Protein AF-A0A2V6FBN0-F1 (afdb_monomer_lite)

Structure (mmCIF, N/CA/C/O backbone):
data_AF-A0A2V6FBN0-F1
#
_entry.id   AF-A0A2V6FBN0-F1
#
loop_
_atom_site.group_PDB
_atom_site.id
_atom_site.type_symbol
_atom_site.label_atom_id
_atom_site.label_alt_id
_atom_site.label_comp_id
_atom_site.label_asym_id
_atom_site.label_entity_id
_atom_site.label_seq_id
_atom_site.pdbx_PDB_ins_code
_atom_site.Cartn_x
_atom_site.Cartn_y
_atom_site.Cartn_z
_atom_site.occupancy
_atom_site.B_iso_or_equiv
_atom_site.auth_seq_id
_atom_site.auth_comp_id
_atom_site.auth_asym_id
_atom_site.auth_atom_id
_atom_site.pdbx_PDB_model_num
ATOM 1 N N . MET A 1 1 ? -2.538 18.696 -0.384 1.00 47.16 1 MET A N 1
ATOM 2 C CA . MET A 1 1 ? -2.261 19.237 0.966 1.00 47.16 1 MET A CA 1
ATOM 3 C C . MET A 1 1 ? -2.583 18.138 1.969 1.00 47.16 1 MET A C 1
ATOM 5 O O . MET A 1 1 ? -3.667 17.579 1.838 1.00 47.16 1 MET A O 1
ATOM 9 N N . PRO A 1 2 ? -1.680 17.750 2.887 1.00 55.25 2 PRO A N 1
ATOM 10 C CA . PRO A 1 2 ? -2.012 16.753 3.902 1.00 55.25 2 PRO A CA 1
ATOM 11 C C . PRO A 1 2 ? -3.125 17.314 4.797 1.00 55.25 2 PRO A C 1
ATOM 13 O O . PRO A 1 2 ? -2.949 18.338 5.453 1.00 55.25 2 PRO A O 1
ATOM 16 N N . VAL A 1 3 ? -4.298 16.684 4.762 1.00 69.56 3 VAL A N 1
ATOM 17 C CA . VAL A 1 3 ? -5.436 17.057 5.608 1.00 69.56 3 VAL A CA 1
ATOM 18 C C . VAL A 1 3 ? -5.110 16.586 7.017 1.00 69.56 3 VAL A C 1
ATOM 20 O O . VAL A 1 3 ? -4.908 15.393 7.224 1.00 69.56 3 VAL A O 1
ATOM 23 N N . ASN A 1 4 ? -5.021 17.508 7.975 1.00 79.31 4 ASN A N 1
ATOM 24 C CA . ASN A 1 4 ? -4.801 17.150 9.371 1.00 79.31 4 ASN A CA 1
ATOM 25 C C . ASN A 1 4 ? -6.040 16.390 9.891 1.00 79.31 4 ASN A C 1
ATOM 27 O O . ASN A 1 4 ? -7.112 16.993 9.962 1.00 79.31 4 ASN A O 1
ATOM 31 N N . PRO A 1 5 ? -5.934 15.096 10.248 1.00 76.88 5 PRO A N 1
ATOM 32 C CA . PRO A 1 5 ? -7.092 14.304 10.655 1.00 76.88 5 PRO A CA 1
ATOM 33 C C . PRO A 1 5 ? -7.451 14.500 12.139 1.00 76.88 5 PRO A C 1
ATOM 35 O O . PRO A 1 5 ? -8.533 14.100 12.571 1.00 76.88 5 PRO A O 1
ATOM 38 N N . LEU A 1 6 ? -6.568 15.128 12.926 1.00 82.38 6 LEU A N 1
ATOM 39 C CA . LEU A 1 6 ? -6.742 15.372 14.362 1.00 82.38 6 LEU A CA 1
ATOM 40 C C . LEU A 1 6 ? -8.085 16.026 14.749 1.00 82.38 6 LEU A C 1
ATOM 42 O O . LEU A 1 6 ? -8.720 15.508 15.669 1.00 82.38 6 LEU A O 1
ATOM 46 N N . PRO A 1 7 ? -8.574 17.091 14.079 1.00 84.00 7 PRO A N 1
ATOM 47 C CA . PRO A 1 7 ? -9.850 17.720 14.435 1.00 84.00 7 PRO A CA 1
ATOM 48 C C . PRO A 1 7 ? -11.070 16.800 14.293 1.00 84.00 7 PRO A C 1
ATOM 50 O O . PRO A 1 7 ? -12.091 17.064 14.919 1.00 84.00 7 PRO A O 1
ATOM 53 N N . ILE A 1 8 ? -10.976 15.719 13.514 1.00 82.69 8 ILE A N 1
ATOM 54 C CA . ILE A 1 8 ? -12.051 14.727 13.361 1.00 82.69 8 ILE A CA 1
ATOM 55 C C . ILE A 1 8 ? -11.835 13.549 14.321 1.00 82.69 8 ILE A C 1
ATOM 57 O O . ILE A 1 8 ? -12.781 13.066 14.938 1.00 82.69 8 ILE A O 1
ATOM 61 N N . LEU A 1 9 ? -10.587 13.106 14.495 1.00 84.56 9 LEU A N 1
ATOM 62 C CA . LEU A 1 9 ? -10.243 11.974 15.363 1.00 84.56 9 LEU A CA 1
ATOM 63 C C . LEU A 1 9 ? -10.524 12.249 16.844 1.00 84.56 9 LEU A C 1
ATOM 65 O O . LEU A 1 9 ? -11.069 11.386 17.530 1.00 84.56 9 LEU A O 1
ATOM 69 N N . ILE A 1 10 ? -10.179 13.442 17.335 1.00 86.50 10 ILE A N 1
ATOM 70 C CA . ILE A 1 10 ? -10.352 13.814 18.747 1.00 86.50 10 ILE A CA 1
ATOM 71 C C . ILE A 1 10 ? -11.821 13.700 19.198 1.00 86.50 10 ILE A C 1
ATOM 73 O O . ILE A 1 10 ? -12.078 12.963 20.155 1.00 86.50 10 ILE A O 1
ATOM 77 N N . PRO A 1 11 ? -12.808 14.349 18.543 1.00 90.25 11 PRO A N 1
ATOM 78 C CA . PRO A 1 11 ? -14.203 14.226 18.961 1.00 90.25 11 PRO A CA 1
ATOM 79 C C . PRO A 1 11 ? -14.732 12.797 18.807 1.00 90.25 11 PRO A C 1
ATOM 81 O O . PRO A 1 11 ? -15.495 12.344 19.657 1.00 90.25 11 PRO A O 1
ATOM 84 N N . LEU A 1 12 ? -14.293 12.053 17.785 1.00 88.38 12 LEU A N 1
ATOM 85 C CA . LEU A 1 12 ? -14.712 10.665 17.582 1.00 88.38 12 LEU A CA 1
ATOM 86 C C . LEU A 1 12 ? -14.293 9.763 18.756 1.00 88.38 12 LEU A C 1
ATOM 88 O O . LEU A 1 12 ? -15.104 8.986 19.261 1.00 88.38 12 LEU A O 1
ATOM 92 N N . ILE A 1 13 ? -13.047 9.900 19.226 1.00 89.81 13 ILE A N 1
ATOM 93 C CA . ILE A 1 13 ? -12.516 9.138 20.367 1.00 89.81 13 ILE A CA 1
ATOM 94 C C . ILE A 1 13 ? -13.240 9.523 21.662 1.00 89.81 13 ILE A C 1
ATOM 96 O O . ILE A 1 13 ? -13.576 8.645 22.458 1.00 89.81 13 ILE A O 1
ATOM 100 N N . LEU A 1 14 ? -13.522 10.813 21.867 1.00 91.50 14 LEU A N 1
ATOM 101 C CA . LEU A 1 14 ? -14.254 11.287 23.045 1.00 91.50 14 LEU A CA 1
ATOM 102 C C . LEU A 1 14 ? -15.680 10.728 23.094 1.00 91.50 14 LEU A C 1
ATOM 104 O O . LEU A 1 14 ? -16.108 10.230 24.137 1.00 91.50 14 LEU A O 1
ATOM 108 N N . VAL A 1 15 ? -16.396 10.748 21.966 1.00 92.38 15 VAL A N 1
ATOM 109 C CA . VAL A 1 15 ? -17.741 10.162 21.854 1.00 92.38 15 VAL A CA 1
ATOM 110 C C . VAL A 1 15 ? -17.693 8.652 22.089 1.00 92.38 15 VAL A C 1
ATOM 112 O O . VAL A 1 15 ? -18.483 8.130 22.875 1.00 92.38 15 VAL A O 1
ATOM 115 N N . TRP A 1 16 ? -16.737 7.950 21.473 1.00 92.19 16 TRP A N 1
ATOM 116 C CA . TRP A 1 16 ? -16.547 6.512 21.674 1.00 92.19 16 TRP A CA 1
ATOM 117 C C . TRP A 1 16 ? -16.288 6.168 23.149 1.00 92.19 16 TRP A C 1
ATOM 119 O O . TRP A 1 16 ? -16.924 5.265 23.697 1.00 92.19 16 TRP A O 1
ATOM 129 N N . GLY A 1 17 ? -15.413 6.927 23.815 1.00 89.75 17 GLY A N 1
ATOM 130 C CA . GLY A 1 17 ? -15.096 6.755 25.233 1.00 89.75 17 GLY A CA 1
ATOM 131 C C . GLY A 1 17 ? -16.292 7.025 26.144 1.00 89.75 17 GLY A C 1
ATOM 132 O O . GLY A 1 17 ? -16.540 6.257 27.075 1.00 89.75 17 GLY A O 1
ATOM 133 N N . ALA A 1 18 ? -17.084 8.060 25.849 1.00 90.50 18 ALA A N 1
ATOM 134 C CA . ALA A 1 18 ? -18.310 8.358 26.585 1.00 90.50 18 ALA A CA 1
ATOM 135 C C . ALA A 1 18 ? -19.333 7.216 26.463 1.00 90.50 18 ALA A C 1
ATOM 137 O O . ALA A 1 18 ? -19.866 6.754 27.475 1.00 90.50 18 ALA A O 1
ATOM 138 N N . ILE A 1 19 ? -19.557 6.699 25.250 1.00 89.69 19 ILE A N 1
ATOM 139 C CA . ILE A 1 19 ? -20.448 5.553 25.003 1.00 89.69 19 ILE A CA 1
ATOM 140 C C . ILE A 1 19 ? -19.956 4.321 25.770 1.00 89.69 19 ILE A C 1
ATOM 142 O O . ILE A 1 19 ? -20.739 3.686 26.481 1.00 89.69 19 ILE A O 1
ATOM 146 N N . ALA A 1 20 ? -18.659 4.009 25.689 1.00 87.81 20 ALA A N 1
ATOM 147 C CA . ALA A 1 20 ? -18.068 2.896 26.424 1.00 87.81 20 ALA A CA 1
ATOM 148 C C . ALA A 1 20 ? -18.280 3.049 27.941 1.00 87.81 20 ALA A C 1
ATOM 150 O O . ALA A 1 20 ? -18.714 2.101 28.598 1.00 87.81 20 ALA A O 1
ATOM 151 N N . PHE A 1 21 ? -18.053 4.246 28.493 1.00 89.06 21 PHE A N 1
ATOM 152 C CA . PHE A 1 21 ? -18.242 4.540 29.914 1.00 89.06 21 PHE A CA 1
ATOM 153 C C . PHE A 1 21 ? -19.696 4.344 30.368 1.00 89.06 21 PHE A C 1
ATOM 155 O O . PHE A 1 21 ? -19.942 3.650 31.359 1.00 89.06 21 PHE A O 1
ATOM 162 N N . PHE A 1 22 ? -20.671 4.883 29.629 1.00 90.56 22 PHE A N 1
ATOM 163 C CA . PHE A 1 22 ? -22.094 4.700 29.941 1.00 90.56 22 PHE A CA 1
ATOM 164 C C . PHE A 1 22 ? -22.516 3.225 29.865 1.00 90.56 22 PHE A C 1
ATOM 166 O O . PHE A 1 22 ? -23.225 2.738 30.752 1.00 90.56 22 PHE A O 1
ATOM 173 N N . LEU A 1 23 ? -22.032 2.479 28.865 1.00 87.56 23 LEU A N 1
ATOM 174 C CA . LEU A 1 23 ? -22.299 1.043 28.737 1.00 87.56 23 LEU A CA 1
ATOM 175 C C . LEU A 1 23 ? -21.692 0.239 29.894 1.00 87.56 23 LEU A C 1
ATOM 177 O O . LEU A 1 23 ? -22.363 -0.639 30.445 1.00 87.56 23 LEU A O 1
ATOM 181 N N . PHE A 1 24 ? -20.460 0.555 30.305 1.00 87.12 24 PHE A N 1
ATOM 182 C CA . PHE A 1 24 ? -1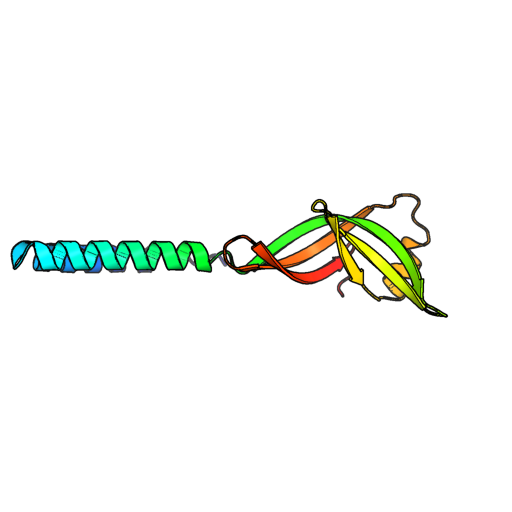9.811 -0.072 31.459 1.00 87.12 24 PHE A CA 1
ATOM 183 C C . PHE A 1 24 ? -20.541 0.218 32.770 1.00 87.12 24 PHE A C 1
ATOM 185 O O . PHE A 1 24 ? -20.666 -0.681 33.609 1.00 87.12 24 PHE A O 1
ATOM 192 N N . ARG A 1 25 ? -21.039 1.448 32.937 1.00 87.81 25 ARG A N 1
ATOM 193 C CA . ARG A 1 25 ? -21.766 1.882 34.135 1.00 87.81 25 ARG A CA 1
ATOM 194 C C . ARG A 1 25 ? -23.133 1.215 34.266 1.00 87.81 25 ARG A C 1
ATOM 196 O O . ARG A 1 25 ? -23.517 0.879 35.381 1.00 87.81 25 ARG A O 1
ATOM 203 N N . TRP A 1 26 ? -23.834 0.974 33.158 1.00 85.94 26 TRP A N 1
ATOM 204 C CA . TRP A 1 26 ? -25.123 0.275 33.179 1.00 85.94 26 TRP A CA 1
ATOM 205 C C . TRP A 1 26 ? -24.953 -1.241 33.321 1.00 85.94 26 TRP A C 1
ATOM 207 O O . TRP A 1 26 ? -25.610 -1.877 34.145 1.00 85.94 26 TRP A O 1
ATOM 217 N N . ARG A 1 27 ? -24.102 -1.864 32.493 1.00 86.81 27 ARG A N 1
ATOM 218 C CA . ARG A 1 27 ? -23.929 -3.324 32.481 1.00 86.81 27 ARG A CA 1
ATOM 219 C C . ARG A 1 27 ? -22.554 -3.690 31.928 1.00 86.81 27 ARG A C 1
ATOM 221 O O . ARG A 1 27 ? -22.361 -3.714 30.716 1.00 86.81 27 ARG A O 1
ATOM 228 N N . ARG A 1 28 ? -21.619 -4.053 32.816 1.00 83.88 28 ARG A N 1
ATOM 229 C CA . ARG A 1 28 ? -20.195 -4.311 32.497 1.00 83.88 28 ARG A CA 1
ATOM 230 C C . ARG A 1 28 ? -19.962 -5.200 31.265 1.00 83.88 28 ARG A C 1
ATOM 232 O O . ARG A 1 28 ? -19.086 -4.901 30.464 1.00 83.88 28 ARG A O 1
ATOM 239 N N . TRP A 1 29 ? -20.782 -6.235 31.066 1.00 85.12 29 TRP A N 1
ATOM 240 C CA . TRP A 1 29 ? -20.692 -7.118 29.892 1.00 85.12 29 TRP A CA 1
ATOM 241 C C . TRP A 1 29 ? -20.959 -6.407 28.554 1.00 85.12 29 TRP A C 1
ATOM 243 O O . TRP A 1 29 ? -20.300 -6.713 27.566 1.00 85.12 29 TRP A O 1
ATOM 253 N N . ARG A 1 30 ? -21.878 -5.431 28.503 1.00 85.44 30 ARG A N 1
ATOM 254 C CA . ARG A 1 30 ? -22.161 -4.657 27.277 1.00 85.44 30 ARG A CA 1
ATOM 255 C C . ARG A 1 30 ? -21.003 -3.728 26.918 1.00 85.44 30 ARG A C 1
ATOM 257 O O . ARG A 1 30 ? -20.660 -3.622 25.747 1.00 85.44 30 ARG A O 1
ATOM 264 N N . GLY A 1 31 ? -20.387 -3.103 27.925 1.00 85.19 31 GLY A N 1
ATOM 265 C CA . GLY A 1 31 ? -19.179 -2.296 27.741 1.00 85.19 31 GLY A CA 1
ATOM 266 C C . GLY A 1 31 ? -18.009 -3.133 27.221 1.00 85.19 31 GLY A C 1
ATOM 267 O O . GLY A 1 31 ? -17.388 -2.766 26.227 1.00 85.19 31 GLY A O 1
ATOM 268 N N . GLY A 1 32 ? -17.776 -4.305 27.823 1.00 87.38 32 GLY A N 1
ATOM 269 C CA . GLY A 1 32 ? -16.753 -5.246 27.362 1.00 87.38 32 GLY A CA 1
ATOM 270 C C . GLY A 1 32 ? -16.966 -5.700 25.914 1.00 87.38 32 GLY A C 1
ATOM 271 O O . GLY A 1 32 ? -16.034 -5.638 25.116 1.00 87.38 32 GLY A O 1
ATOM 272 N N . LEU A 1 33 ? -18.198 -6.078 25.549 1.00 90.94 33 LEU A N 1
ATOM 273 C CA . LEU A 1 33 ? -18.541 -6.485 24.181 1.00 90.94 33 LEU A CA 1
ATOM 274 C C . LEU A 1 33 ? -18.302 -5.355 23.167 1.00 90.94 33 LEU A C 1
ATOM 276 O O . LEU A 1 33 ? -17.719 -5.590 22.112 1.00 90.94 33 LEU A O 1
ATOM 280 N N . PHE A 1 34 ? -18.721 -4.129 23.491 1.00 91.25 34 PHE A N 1
ATOM 281 C CA . PHE A 1 34 ? -18.535 -2.963 22.627 1.00 91.25 34 PHE A CA 1
ATOM 282 C C . PHE A 1 34 ? -17.055 -2.672 22.358 1.00 91.25 34 PHE A C 1
ATOM 284 O O . PHE A 1 34 ? -16.662 -2.471 21.206 1.00 91.25 34 PHE A O 1
ATOM 291 N N . VAL A 1 35 ? -16.225 -2.689 23.406 1.00 89.19 35 VAL A N 1
ATOM 292 C CA . VAL A 1 35 ? -14.780 -2.464 23.271 1.00 89.19 35 VAL A CA 1
ATOM 293 C C . VAL A 1 35 ? -14.137 -3.587 22.460 1.00 89.19 35 VAL A C 1
ATOM 295 O O . VAL A 1 35 ? -13.399 -3.300 21.522 1.00 89.19 35 VAL A O 1
ATOM 298 N N . ALA A 1 36 ? -14.460 -4.850 22.753 1.00 89.62 36 ALA A N 1
ATOM 299 C CA . ALA A 1 36 ? -13.914 -5.996 22.029 1.00 89.62 36 ALA A CA 1
ATOM 300 C C . ALA A 1 36 ? -14.255 -5.956 20.529 1.00 89.62 36 ALA A C 1
ATOM 302 O O . ALA A 1 36 ? -13.368 -6.128 19.694 1.00 89.62 36 ALA A O 1
ATOM 303 N N . LEU A 1 37 ? -15.513 -5.665 20.178 1.00 92.88 37 LEU A N 1
ATOM 304 C CA . LEU A 1 37 ? -15.939 -5.527 18.782 1.00 92.88 37 LEU A CA 1
ATOM 305 C C . LEU A 1 37 ? -15.273 -4.334 18.090 1.00 92.88 37 LEU A C 1
ATOM 307 O O . LEU A 1 37 ? -14.846 -4.461 16.945 1.00 92.88 37 LEU A O 1
ATOM 311 N N . SER A 1 38 ? -15.140 -3.200 18.783 1.00 89.81 38 SER A N 1
ATOM 312 C CA . SER A 1 38 ? -14.461 -2.015 18.241 1.00 89.81 38 SER A CA 1
ATOM 313 C C . SER A 1 38 ? -12.993 -2.310 17.926 1.00 89.81 38 SER A C 1
ATOM 315 O O . SER A 1 38 ? -12.509 -1.973 16.848 1.00 89.81 38 SER A O 1
ATOM 317 N N . VAL A 1 39 ? -12.292 -2.988 18.840 1.00 88.88 39 VAL A N 1
ATOM 318 C CA . VAL A 1 39 ? -10.895 -3.399 18.647 1.00 88.88 39 VAL A CA 1
ATOM 319 C C . VAL A 1 39 ? -10.778 -4.405 17.503 1.00 88.88 39 VAL A C 1
ATOM 321 O O . VAL A 1 39 ? -9.920 -4.237 16.640 1.00 88.88 39 VAL A O 1
ATOM 324 N N . ALA A 1 40 ? -11.656 -5.409 17.438 1.00 89.31 40 ALA A N 1
ATOM 325 C CA . ALA A 1 40 ? -11.660 -6.383 16.347 1.00 89.31 40 ALA A CA 1
ATOM 326 C C . ALA A 1 40 ? -11.880 -5.714 14.979 1.00 89.31 40 ALA A C 1
ATOM 328 O O . ALA A 1 40 ? -11.141 -5.990 14.034 1.00 89.31 40 ALA A O 1
ATOM 329 N N . ALA A 1 41 ? -12.835 -4.785 14.880 1.00 86.62 41 ALA A N 1
ATOM 330 C CA . ALA A 1 41 ? -13.086 -4.026 13.658 1.00 86.62 41 ALA A CA 1
ATOM 331 C C . ALA A 1 41 ? -11.877 -3.166 13.257 1.00 86.62 41 ALA A C 1
ATOM 333 O O . ALA A 1 41 ? -11.519 -3.115 12.081 1.00 86.62 41 ALA A O 1
ATOM 334 N N . PHE A 1 42 ? -11.213 -2.535 14.228 1.00 84.38 42 PHE A N 1
ATOM 335 C CA . PHE A 1 42 ? -10.007 -1.747 13.980 1.00 84.38 42 PHE A CA 1
ATOM 336 C C . PHE A 1 42 ? -8.839 -2.612 13.490 1.00 84.38 42 PHE A C 1
ATOM 338 O O . PHE A 1 42 ? -8.160 -2.236 12.538 1.00 84.38 42 PHE A O 1
ATOM 345 N N . ILE A 1 43 ? -8.644 -3.799 14.072 1.00 82.69 43 ILE A N 1
ATOM 346 C CA . ILE A 1 43 ? -7.641 -4.772 13.615 1.00 82.69 43 ILE A CA 1
ATOM 347 C C . ILE A 1 43 ? -7.923 -5.186 12.168 1.00 82.69 43 ILE A C 1
ATOM 349 O O . ILE A 1 43 ? -7.025 -5.120 11.331 1.00 82.69 43 ILE A O 1
ATOM 353 N N . VAL A 1 44 ? -9.169 -5.552 11.849 1.00 81.44 44 VAL A N 1
ATOM 354 C CA . VAL A 1 44 ? -9.571 -5.894 10.475 1.00 81.44 44 VAL A CA 1
ATOM 355 C C . VAL A 1 44 ? -9.314 -4.722 9.529 1.00 81.44 44 VAL A C 1
ATOM 357 O O . VAL A 1 44 ? -8.780 -4.923 8.441 1.00 81.44 44 VAL A O 1
ATOM 360 N N . HIS A 1 45 ? -9.630 -3.494 9.943 1.00 78.00 45 HIS A N 1
ATOM 361 C CA . HIS A 1 45 ? -9.390 -2.305 9.134 1.00 78.00 45 HIS A CA 1
ATOM 362 C C . HIS A 1 45 ? -7.898 -2.052 8.884 1.00 78.00 45 HIS A C 1
ATOM 364 O O . HIS A 1 45 ? -7.527 -1.783 7.746 1.00 78.00 45 HIS A O 1
ATOM 370 N N . ILE A 1 46 ? -7.033 -2.178 9.897 1.00 70.69 46 ILE A N 1
ATOM 371 C CA . ILE A 1 46 ? -5.572 -2.053 9.734 1.00 70.69 46 ILE A CA 1
ATOM 372 C C . ILE A 1 46 ? -5.045 -3.113 8.769 1.00 70.69 46 ILE A C 1
ATOM 374 O O . ILE A 1 46 ? -4.262 -2.806 7.871 1.00 70.69 46 ILE A O 1
ATOM 378 N N . ILE A 1 47 ? -5.491 -4.360 8.928 1.00 67.81 47 ILE A N 1
ATOM 379 C CA . ILE A 1 47 ? -5.090 -5.457 8.043 1.00 67.81 47 ILE A CA 1
ATOM 380 C C . ILE A 1 47 ? -5.543 -5.168 6.603 1.00 67.81 47 ILE A C 1
ATOM 382 O O . ILE A 1 47 ? -4.794 -5.425 5.663 1.00 67.81 47 ILE A O 1
ATOM 386 N N . ASN A 1 48 ? -6.726 -4.572 6.429 1.00 65.19 48 ASN A N 1
ATOM 387 C CA . ASN A 1 48 ? -7.317 -4.285 5.123 1.00 65.19 48 ASN A CA 1
ATOM 388 C C . ASN A 1 48 ? -6.908 -2.928 4.510 1.00 65.19 48 ASN A C 1
ATOM 390 O O . ASN A 1 48 ? -7.201 -2.667 3.352 1.00 65.19 48 ASN A O 1
ATOM 394 N N . THR A 1 49 ? -6.249 -2.028 5.240 1.00 60.88 49 THR A N 1
ATOM 395 C CA . THR A 1 49 ? -5.808 -0.724 4.693 1.00 60.88 49 THR A CA 1
ATOM 396 C C . THR A 1 49 ? -4.437 -0.792 4.030 1.00 60.88 49 THR A C 1
ATOM 398 O O . THR A 1 49 ? -4.069 0.108 3.282 1.00 60.88 49 THR A O 1
ATOM 401 N N . GLY A 1 50 ? -3.702 -1.892 4.204 1.00 56.56 50 GLY A N 1
ATOM 402 C CA . GLY A 1 50 ? -2.459 -2.168 3.481 1.00 56.56 50 GLY A CA 1
ATOM 403 C C . GLY A 1 50 ? -2.641 -2.619 2.026 1.00 56.56 50 GLY A C 1
ATOM 404 O O . 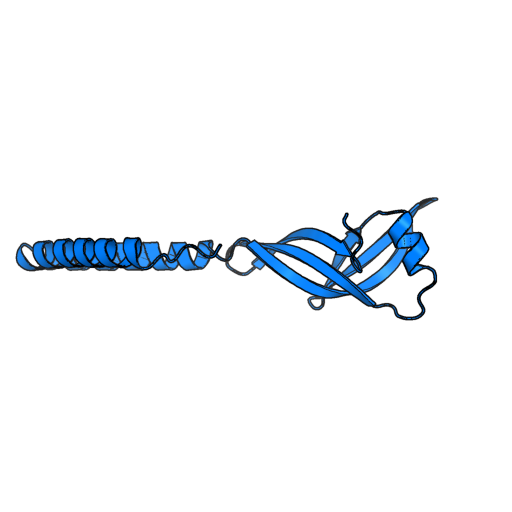GLY A 1 50 ? -1.708 -3.207 1.484 1.00 56.56 50 GLY A O 1
ATOM 405 N N . VAL A 1 51 ? -3.813 -2.396 1.419 1.00 61.00 51 VAL A N 1
ATOM 406 C CA . VAL A 1 51 ? -4.198 -2.955 0.112 1.00 61.00 51 VAL A CA 1
ATOM 407 C C . VAL A 1 51 ? -3.513 -2.268 -1.058 1.00 61.00 51 VAL A C 1
ATOM 409 O O . VAL A 1 51 ? -3.363 -2.915 -2.079 1.00 61.00 51 VAL A O 1
ATOM 412 N N . GLU A 1 52 ? -3.037 -1.029 -0.937 1.00 68.50 52 GLU A N 1
ATOM 413 C CA . GLU A 1 52 ? -2.326 -0.343 -2.021 1.00 68.50 52 GLU A CA 1
ATOM 414 C C . GLU A 1 52 ? -0.988 0.200 -1.522 1.00 68.50 52 GLU A C 1
ATOM 416 O O . GLU A 1 52 ? -0.929 1.000 -0.585 1.00 68.50 52 GLU A O 1
ATOM 421 N N . ARG A 1 53 ? 0.111 -0.246 -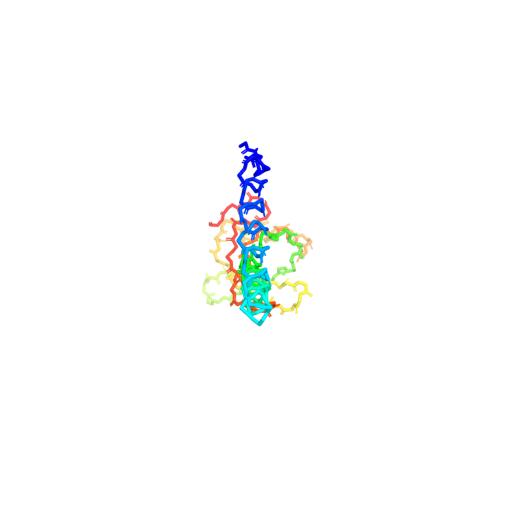2.134 1.00 71.31 53 ARG A N 1
ATOM 422 C CA . ARG A 1 53 ? 1.448 0.285 -1.851 1.00 71.31 53 ARG A CA 1
ATOM 423 C C . ARG A 1 53 ? 2.143 0.676 -3.139 1.00 71.31 53 ARG A C 1
ATOM 425 O O . ARG A 1 53 ? 2.351 -0.164 -4.011 1.00 71.31 53 ARG A O 1
ATOM 432 N N . ARG A 1 54 ? 2.560 1.939 -3.205 1.00 75.19 54 ARG A N 1
ATOM 433 C CA . ARG A 1 54 ? 3.511 2.413 -4.210 1.00 75.19 54 ARG A CA 1
ATOM 434 C C . ARG A 1 54 ? 4.900 1.911 -3.843 1.00 75.19 54 ARG A C 1
ATOM 436 O O . ARG A 1 54 ? 5.333 2.059 -2.699 1.00 75.19 54 ARG A O 1
ATOM 443 N N . LEU A 1 55 ? 5.558 1.282 -4.799 1.00 76.94 55 LEU A N 1
ATOM 444 C CA . LEU A 1 55 ? 6.878 0.693 -4.667 1.00 76.94 55 LEU A CA 1
ATOM 445 C C . LEU A 1 55 ? 7.744 1.244 -5.792 1.00 76.94 55 LEU A C 1
ATOM 447 O O . LEU A 1 55 ? 7.380 1.139 -6.961 1.00 76.94 55 LEU A O 1
ATOM 451 N N . ASP A 1 56 ? 8.894 1.785 -5.410 1.00 80.44 56 ASP A N 1
ATOM 452 C CA . ASP A 1 56 ? 9.963 2.137 -6.332 1.00 80.44 56 ASP A CA 1
ATOM 453 C C . ASP A 1 56 ? 11.079 1.119 -6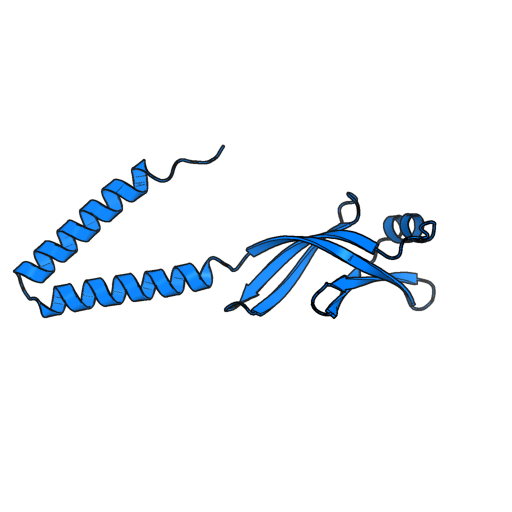.139 1.00 80.44 56 ASP A C 1
ATOM 455 O O . ASP A 1 56 ? 11.746 1.103 -5.103 1.00 80.44 56 ASP A O 1
ATOM 459 N N . GLU A 1 57 ? 11.270 0.251 -7.123 1.00 81.81 57 GLU A N 1
ATOM 460 C CA . GLU A 1 57 ? 12.182 -0.880 -7.004 1.00 81.81 57 GLU A CA 1
ATOM 461 C C . GLU A 1 57 ? 13.122 -0.960 -8.206 1.00 81.81 57 GLU A C 1
ATOM 463 O O . GLU A 1 57 ? 12.733 -0.683 -9.340 1.00 81.81 57 GLU A O 1
ATOM 468 N N . GLN A 1 58 ? 14.381 -1.338 -7.971 1.00 82.38 58 GLN A N 1
ATOM 469 C CA . GLN A 1 58 ? 15.292 -1.684 -9.059 1.00 82.38 58 GLN A CA 1
ATOM 470 C C . GLN A 1 58 ? 15.058 -3.135 -9.474 1.00 82.38 58 GLN A C 1
ATOM 472 O O . GLN A 1 58 ? 15.378 -4.060 -8.732 1.00 82.38 58 GLN A O 1
ATOM 477 N N . MET A 1 59 ? 14.504 -3.324 -10.667 1.00 82.94 59 MET A N 1
ATOM 478 C CA . MET A 1 59 ? 14.197 -4.637 -11.224 1.00 82.94 59 MET A CA 1
ATOM 479 C C . MET A 1 59 ? 15.224 -5.031 -12.267 1.00 82.94 59 MET A C 1
ATOM 481 O O . MET A 1 59 ? 15.694 -4.193 -13.039 1.00 82.94 59 MET A O 1
ATOM 485 N N . THR A 1 60 ? 15.550 -6.321 -12.311 1.00 82.31 60 THR A N 1
ATOM 486 C CA . THR A 1 60 ? 16.365 -6.860 -13.403 1.00 82.31 60 THR A CA 1
ATOM 487 C C . THR A 1 60 ? 15.470 -7.024 -14.619 1.00 82.31 60 THR A C 1
ATOM 489 O O . THR A 1 60 ? 14.386 -7.596 -14.497 1.00 82.31 60 THR A O 1
ATOM 492 N N . PHE A 1 61 ? 15.894 -6.532 -15.778 1.00 81.00 61 PHE A N 1
ATOM 493 C CA . PHE A 1 61 ? 15.146 -6.701 -17.015 1.00 81.00 61 PHE A CA 1
ATOM 494 C C . PHE A 1 61 ? 15.841 -7.687 -17.946 1.00 81.00 61 PHE A C 1
ATOM 496 O O . PHE A 1 61 ? 17.068 -7.750 -18.034 1.00 81.00 61 PHE A O 1
ATOM 503 N N . ARG A 1 62 ? 15.032 -8.439 -18.681 1.00 80.75 62 ARG A N 1
ATOM 504 C CA . ARG A 1 62 ? 15.460 -9.293 -19.776 1.00 80.75 62 ARG A CA 1
ATOM 505 C C . ARG A 1 62 ? 14.597 -8.989 -20.986 1.00 80.75 62 ARG A C 1
ATOM 507 O O . ARG A 1 62 ? 13.375 -8.945 -20.896 1.00 80.75 62 ARG A O 1
ATOM 514 N N . LEU A 1 63 ? 15.239 -8.774 -22.123 1.00 77.06 63 LEU A N 1
ATOM 515 C CA . LEU A 1 63 ? 14.546 -8.664 -23.398 1.00 77.06 63 LEU A CA 1
ATOM 516 C C . LEU A 1 63 ? 14.217 -10.081 -23.869 1.00 77.06 63 LEU A C 1
ATOM 518 O O . LEU A 1 63 ? 15.116 -10.909 -24.024 1.00 77.06 63 LEU A O 1
ATOM 522 N N . VAL A 1 64 ? 12.930 -10.367 -24.033 1.00 77.12 64 VAL A N 1
ATOM 523 C CA . VAL A 1 64 ? 12.431 -11.652 -24.522 1.00 77.12 64 VAL A CA 1
ATOM 524 C C . VAL A 1 64 ? 11.798 -11.423 -25.883 1.00 77.12 64 VAL A C 1
ATOM 526 O O . VAL A 1 64 ? 10.871 -10.627 -26.035 1.00 77.12 64 VAL A O 1
ATOM 529 N N . GLU A 1 65 ? 12.318 -12.123 -26.878 1.00 73.31 65 GLU A N 1
ATOM 530 C CA . GLU A 1 65 ? 11.817 -12.102 -28.245 1.00 73.31 65 GLU A CA 1
ATOM 531 C C . GLU A 1 65 ? 10.674 -13.117 -28.366 1.00 73.31 65 GLU A C 1
ATOM 533 O O . GLU A 1 65 ? 10.843 -14.302 -28.071 1.00 73.31 65 GLU A O 1
ATOM 538 N N . VAL A 1 66 ? 9.479 -12.637 -28.712 1.00 66.50 66 VAL A N 1
ATOM 539 C CA . VAL A 1 66 ? 8.279 -13.457 -28.910 1.00 66.50 66 VAL A CA 1
ATOM 540 C C . VAL A 1 66 ? 7.798 -13.218 -30.339 1.00 66.50 66 VAL A C 1
ATOM 542 O O . VAL A 1 66 ? 7.049 -12.279 -30.606 1.00 66.50 66 VAL A O 1
ATOM 545 N N . GLY A 1 67 ? 8.260 -14.057 -31.269 1.00 69.56 67 GLY A N 1
ATOM 546 C CA . GLY A 1 67 ? 8.052 -13.834 -32.704 1.00 69.56 67 GLY A CA 1
ATOM 547 C C . GLY A 1 67 ? 8.766 -12.562 -33.170 1.00 69.56 67 GLY A C 1
ATOM 548 O O . GLY A 1 67 ? 9.898 -12.326 -32.767 1.00 69.56 67 GLY A O 1
ATOM 549 N N . ASP A 1 68 ? 8.082 -11.719 -33.947 1.00 60.81 68 ASP A N 1
ATOM 550 C CA . ASP A 1 68 ? 8.613 -10.427 -34.420 1.00 60.81 68 ASP A CA 1
ATOM 551 C C . ASP A 1 68 ? 8.533 -9.298 -33.369 1.00 60.81 68 ASP A C 1
ATOM 553 O O . ASP A 1 68 ? 8.906 -8.153 -33.637 1.00 60.81 68 ASP A O 1
ATOM 557 N N . TYR A 1 69 ? 8.039 -9.590 -32.160 1.00 57.47 69 TYR A N 1
ATOM 558 C CA . TYR A 1 69 ? 7.880 -8.604 -31.094 1.00 57.47 69 TYR A CA 1
ATOM 559 C C . TYR A 1 69 ? 8.912 -8.805 -29.986 1.00 57.47 69 TYR A C 1
ATOM 561 O O . TYR A 1 69 ? 9.044 -9.877 -29.392 1.00 57.47 69 TYR A O 1
ATOM 569 N N . HIS A 1 70 ? 9.606 -7.727 -29.633 1.00 65.81 70 HIS A N 1
ATOM 570 C CA . HIS A 1 70 ? 10.421 -7.684 -28.427 1.00 65.81 70 HIS A CA 1
ATOM 571 C C . HIS A 1 70 ? 9.555 -7.287 -27.226 1.00 65.81 70 HIS A C 1
ATOM 573 O O . HIS A 1 70 ? 8.897 -6.245 -27.226 1.00 65.81 70 HIS A O 1
ATOM 579 N N . THR A 1 71 ? 9.580 -8.109 -26.182 1.00 72.69 71 THR A N 1
ATOM 580 C CA . THR A 1 71 ? 8.902 -7.859 -24.905 1.00 72.69 71 THR A CA 1
ATOM 581 C C . THR A 1 71 ? 9.923 -7.698 -23.785 1.00 72.69 71 THR A C 1
ATOM 583 O O . THR A 1 71 ? 11.024 -8.248 -23.845 1.00 72.69 71 THR A O 1
ATOM 586 N N . LEU A 1 72 ? 9.578 -6.917 -22.763 1.00 76.19 72 LEU A N 1
ATOM 587 C CA . LEU A 1 72 ? 10.413 -6.710 -21.588 1.00 76.19 72 LEU A CA 1
ATOM 588 C C . LEU A 1 72 ? 9.921 -7.619 -20.462 1.00 76.19 72 LEU A C 1
ATOM 590 O O . LEU A 1 72 ? 8.782 -7.494 -20.020 1.00 76.19 72 LEU A O 1
ATOM 594 N N . GLU A 1 73 ? 10.765 -8.517 -19.977 1.00 81.88 73 GLU A N 1
ATOM 595 C CA . GLU A 1 73 ? 10.506 -9.298 -18.771 1.00 81.88 73 GLU A CA 1
ATOM 596 C C . GLU A 1 73 ? 11.259 -8.663 -17.598 1.00 81.88 73 GLU A C 1
ATOM 598 O O . GLU A 1 73 ? 12.486 -8.619 -17.575 1.00 81.88 73 GLU A O 1
ATOM 603 N N . LEU A 1 74 ? 10.518 -8.134 -16.632 1.00 81.00 74 LEU A N 1
ATOM 604 C CA . LEU A 1 74 ? 11.021 -7.540 -15.400 1.00 81.00 74 LEU A CA 1
ATOM 605 C C . LEU A 1 74 ? 10.941 -8.576 -14.283 1.00 81.00 74 LEU A C 1
ATOM 607 O O . LEU A 1 74 ? 9.910 -9.221 -14.115 1.00 81.00 74 LEU A O 1
ATOM 611 N N . THR A 1 75 ? 12.011 -8.726 -13.510 1.00 81.19 75 THR A N 1
ATOM 612 C CA . THR A 1 75 ? 12.038 -9.588 -12.324 1.00 81.19 75 THR A CA 1
ATOM 613 C C . THR A 1 75 ? 12.161 -8.736 -11.068 1.00 81.19 75 THR A C 1
ATOM 615 O O . THR A 1 75 ? 13.100 -7.941 -10.946 1.00 81.19 75 THR A O 1
ATOM 618 N N . THR A 1 76 ? 11.215 -8.902 -10.146 1.00 78.12 76 THR A N 1
ATOM 619 C CA . THR A 1 76 ? 11.209 -8.225 -8.842 1.00 78.12 76 THR A CA 1
ATOM 620 C C . THR A 1 76 ? 12.280 -8.816 -7.918 1.00 78.12 76 THR A C 1
ATOM 622 O O . THR A 1 76 ? 12.726 -9.946 -8.126 1.00 78.12 76 THR A O 1
ATOM 625 N N . SER A 1 77 ? 12.685 -8.112 -6.855 1.00 74.31 77 SER A N 1
ATOM 626 C CA . SER A 1 77 ? 13.611 -8.646 -5.830 1.00 74.31 77 SER A CA 1
ATOM 627 C C . SER A 1 77 ? 13.079 -9.897 -5.130 1.00 74.31 77 SER A C 1
ATOM 629 O O . SER A 1 77 ? 13.848 -10.661 -4.551 1.00 74.31 77 SER A O 1
ATOM 631 N N . ARG A 1 78 ? 11.764 -10.124 -5.199 1.00 75.69 78 ARG A N 1
ATOM 632 C CA . ARG A 1 78 ? 11.089 -11.312 -4.664 1.00 75.69 78 ARG A CA 1
ATOM 633 C C . ARG A 1 78 ? 11.055 -12.479 -5.652 1.00 75.69 78 ARG A C 1
ATOM 635 O O . ARG A 1 78 ? 10.634 -13.566 -5.275 1.00 75.69 78 ARG A O 1
ATOM 642 N N . GLY A 1 79 ? 11.515 -12.270 -6.887 1.00 73.75 79 GLY A N 1
ATOM 643 C CA . GLY A 1 79 ? 11.537 -13.275 -7.949 1.00 73.75 79 GLY A CA 1
ATOM 644 C C . GLY A 1 79 ? 10.267 -13.328 -8.801 1.00 73.75 79 GLY A C 1
ATOM 645 O O . GLY A 1 79 ? 10.176 -14.185 -9.682 1.00 73.75 79 GLY A O 1
ATOM 646 N N . ASP A 1 80 ? 9.307 -12.422 -8.587 1.00 77.31 80 ASP A N 1
ATOM 647 C CA . ASP A 1 80 ? 8.107 -12.337 -9.423 1.00 77.31 80 ASP A CA 1
ATOM 648 C C . ASP A 1 80 ? 8.480 -11.801 -10.809 1.00 77.31 80 ASP A C 1
ATOM 650 O O . ASP A 1 80 ? 9.311 -10.899 -10.932 1.00 77.31 80 ASP A O 1
ATOM 654 N N . ARG A 1 81 ? 7.865 -12.344 -11.864 1.00 76.38 81 ARG A N 1
ATOM 655 C CA . ARG A 1 81 ? 8.138 -11.941 -13.249 1.00 76.38 81 ARG A CA 1
ATOM 656 C C . ARG A 1 81 ? 6.965 -11.184 -13.841 1.00 76.38 81 ARG A C 1
ATOM 658 O O . ARG A 1 81 ? 5.824 -11.638 -13.780 1.00 76.38 81 ARG A O 1
ATOM 665 N N . VAL A 1 82 ? 7.265 -10.051 -14.457 1.00 73.31 82 VAL A N 1
ATOM 666 C CA . VAL A 1 82 ? 6.293 -9.141 -15.055 1.00 73.31 82 VAL A CA 1
ATOM 667 C C . VAL A 1 82 ? 6.663 -8.914 -16.506 1.00 73.31 82 VAL A C 1
ATOM 669 O O . VAL A 1 82 ? 7.776 -8.494 -16.802 1.00 73.31 82 VAL A O 1
ATOM 672 N N . LYS A 1 83 ? 5.730 -9.163 -17.424 1.00 74.94 83 LYS A N 1
ATOM 673 C CA . LYS A 1 83 ? 5.917 -8.811 -18.832 1.00 74.94 83 LYS A CA 1
ATOM 674 C C . LYS A 1 83 ? 5.351 -7.420 -19.081 1.00 74.94 83 LYS A C 1
ATOM 676 O O . LYS A 1 83 ? 4.177 -7.179 -18.816 1.00 74.94 83 LYS A O 1
ATOM 681 N N . ALA A 1 84 ? 6.182 -6.530 -19.601 1.00 69.19 84 ALA A N 1
ATOM 682 C CA . ALA A 1 84 ? 5.813 -5.197 -20.042 1.00 69.19 84 ALA A CA 1
ATOM 683 C C . ALA A 1 84 ? 6.128 -5.062 -21.540 1.00 69.19 84 ALA A C 1
ATOM 685 O O . ALA A 1 84 ? 7.180 -5.494 -22.014 1.00 69.19 84 ALA A O 1
ATOM 686 N N . GLY A 1 85 ? 5.205 -4.484 -22.305 1.00 64.31 85 GLY A N 1
ATOM 687 C CA . GLY A 1 85 ? 5.350 -4.305 -23.749 1.00 64.31 85 GLY A CA 1
ATOM 688 C C . GLY A 1 85 ? 5.269 -2.832 -24.108 1.00 64.31 85 GLY A C 1
ATOM 689 O O . GLY A 1 85 ? 4.176 -2.298 -24.221 1.00 64.31 85 GLY A O 1
ATOM 690 N N . SER A 1 86 ? 6.414 -2.172 -24.275 1.00 67.19 86 SER A N 1
ATOM 691 C CA . SER A 1 86 ? 6.471 -0.841 -24.885 1.00 67.19 86 SER A CA 1
ATOM 692 C C . SER A 1 86 ? 7.665 -0.776 -25.847 1.00 67.19 86 SER A C 1
ATOM 694 O O . SER A 1 86 ? 8.799 -1.013 -25.414 1.00 67.19 86 SER A O 1
ATOM 696 N N . PRO A 1 87 ? 7.441 -0.483 -27.144 1.00 69.12 87 PRO A N 1
ATOM 697 C CA . PRO A 1 87 ? 8.501 -0.406 -28.152 1.00 69.12 87 PRO A CA 1
ATOM 698 C C . PRO A 1 87 ? 9.581 0.629 -27.816 1.00 69.12 87 PRO A C 1
ATOM 700 O O . PRO A 1 87 ? 10.766 0.383 -28.031 1.00 69.12 87 PRO A O 1
ATOM 703 N N . GLU A 1 88 ? 9.184 1.765 -27.236 1.00 70.31 88 GLU A N 1
ATOM 704 C CA . GLU A 1 88 ? 10.100 2.838 -26.828 1.00 70.31 88 GLU A CA 1
ATOM 705 C C . GLU A 1 88 ? 11.014 2.395 -25.683 1.00 70.31 88 GLU A C 1
ATOM 707 O O . GLU A 1 88 ? 12.224 2.630 -25.707 1.00 70.31 88 GLU A O 1
ATOM 712 N N . LEU A 1 89 ? 10.450 1.686 -24.703 1.00 72.19 89 LEU A N 1
ATOM 713 C CA . LEU A 1 89 ? 11.200 1.112 -23.588 1.00 72.19 89 LEU A CA 1
ATOM 714 C C . LEU A 1 89 ? 12.187 0.052 -24.062 1.00 72.19 89 LEU A C 1
ATOM 716 O O . LEU A 1 89 ? 13.339 0.050 -23.633 1.00 72.19 89 LEU A O 1
ATOM 720 N N . VAL A 1 90 ? 11.772 -0.813 -24.986 1.00 73.94 90 VAL A N 1
ATOM 721 C CA . VAL A 1 90 ? 12.667 -1.808 -25.580 1.00 73.94 90 VAL A CA 1
ATOM 722 C C . VAL A 1 90 ? 13.822 -1.136 -26.320 1.00 73.94 90 VAL A C 1
ATOM 724 O O . VAL A 1 90 ? 14.973 -1.504 -26.094 1.00 73.94 90 VAL A O 1
ATOM 727 N N . ALA A 1 91 ? 13.548 -0.133 -27.159 1.00 73.31 91 ALA A N 1
ATOM 728 C CA . ALA A 1 91 ? 14.588 0.588 -27.892 1.00 73.31 91 ALA A CA 1
ATOM 729 C C . ALA A 1 91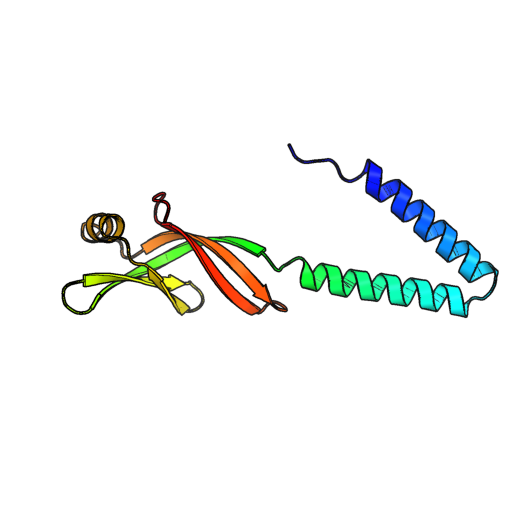 ? 15.599 1.256 -26.945 1.00 73.31 91 ALA A C 1
ATOM 731 O O . ALA A 1 91 ? 16.808 1.196 -27.179 1.00 73.31 91 ALA A O 1
ATOM 732 N N . ARG A 1 92 ? 15.115 1.832 -25.837 1.00 73.94 92 ARG A N 1
ATOM 733 C CA . ARG A 1 92 ? 15.945 2.503 -24.827 1.00 73.94 92 ARG A CA 1
ATOM 734 C C . ARG A 1 92 ? 16.775 1.535 -23.983 1.00 73.94 92 ARG A C 1
ATOM 736 O O . ARG A 1 92 ? 17.872 1.884 -23.556 1.00 73.94 92 ARG A O 1
ATOM 743 N N . LEU A 1 93 ? 16.261 0.334 -23.732 1.00 73.75 93 LEU A N 1
ATOM 744 C CA . LEU A 1 93 ? 16.932 -0.681 -22.917 1.00 73.75 93 LEU A CA 1
ATOM 745 C C . LEU A 1 93 ? 17.865 -1.580 -23.728 1.00 73.75 93 LEU A C 1
ATOM 747 O O . LEU A 1 93 ? 18.815 -2.120 -23.169 1.00 73.75 93 LEU A O 1
ATOM 751 N N . ARG A 1 94 ? 17.674 -1.669 -25.049 1.00 73.19 94 ARG A N 1
ATOM 752 C CA . ARG A 1 94 ? 18.579 -2.384 -25.962 1.00 73.19 94 ARG A CA 1
ATOM 753 C C . ARG A 1 94 ? 19.992 -1.791 -25.995 1.00 73.19 94 ARG A C 1
ATOM 755 O O . ARG A 1 94 ? 20.942 -2.514 -26.267 1.00 73.19 94 ARG A O 1
ATOM 762 N N . SER A 1 95 ? 20.136 -0.493 -25.721 1.00 69.81 95 SER A N 1
ATOM 763 C CA . SER A 1 95 ? 21.426 0.209 -25.702 1.00 69.81 95 SER A CA 1
ATOM 764 C C . SER A 1 95 ? 22.100 0.247 -24.324 1.00 69.81 95 SER A C 1
ATOM 766 O O . SER A 1 95 ? 23.209 0.771 -24.209 1.00 69.81 95 SER A O 1
ATOM 768 N N . ARG A 1 96 ? 21.469 -0.296 -23.270 1.00 70.06 96 ARG A N 1
ATOM 769 C CA . ARG A 1 96 ? 22.032 -0.303 -21.911 1.00 70.06 96 ARG A CA 1
ATOM 770 C C . ARG A 1 96 ? 22.870 -1.549 -21.640 1.00 70.06 96 ARG A C 1
ATOM 772 O O . ARG A 1 96 ? 22.425 -2.671 -21.835 1.00 70.06 96 ARG A O 1
ATOM 779 N N . THR A 1 97 ? 24.047 -1.334 -21.057 1.00 63.72 97 THR A N 1
ATOM 780 C CA . THR A 1 97 ? 24.918 -2.399 -20.529 1.00 63.72 97 THR A CA 1
ATOM 781 C C . THR A 1 97 ? 24.469 -2.887 -19.144 1.00 63.72 97 THR A C 1
ATOM 783 O O . THR A 1 97 ? 24.705 -4.035 -18.769 1.00 63.72 97 THR A O 1
ATOM 786 N N . ASN A 1 98 ? 23.802 -2.023 -18.369 1.00 70.50 98 ASN A N 1
ATOM 787 C CA . ASN A 1 98 ? 23.238 -2.381 -17.068 1.00 70.50 98 ASN A CA 1
ATOM 788 C C . ASN A 1 98 ? 21.882 -3.060 -17.246 1.00 70.50 98 ASN A C 1
ATOM 790 O O . ASN A 1 98 ? 20.985 -2.488 -17.857 1.00 70.50 98 ASN A O 1
ATOM 794 N N . HIS A 1 99 ? 21.734 -4.246 -16.654 1.00 77.19 99 HIS A N 1
ATOM 795 C CA . HIS A 1 99 ? 20.546 -5.100 -16.762 1.00 77.19 99 HIS A CA 1
ATOM 796 C C . HIS A 1 99 ? 19.476 -4.771 -15.706 1.00 77.19 99 HIS A C 1
ATOM 798 O O . HIS A 1 99 ? 18.576 -5.569 -15.459 1.00 77.19 99 HIS A O 1
ATOM 804 N N . THR A 1 100 ? 19.571 -3.608 -15.056 1.00 79.75 100 THR A N 1
ATOM 805 C CA . THR A 1 100 ? 18.631 -3.156 -14.026 1.00 79.75 100 THR A CA 1
ATOM 806 C C . THR A 1 100 ? 17.954 -1.847 -14.422 1.00 79.75 100 THR A C 1
ATOM 808 O O . THR A 1 100 ? 18.552 -0.968 -15.049 1.00 79.75 100 THR A O 1
ATOM 811 N N . VAL A 1 101 ? 16.679 -1.715 -14.062 1.00 81.06 101 VAL A N 1
ATOM 812 C CA . VAL A 1 101 ? 15.847 -0.529 -14.305 1.00 81.06 101 VAL A CA 1
ATOM 813 C C . VAL A 1 101 ? 15.063 -0.173 -13.055 1.00 81.06 101 VAL A C 1
ATOM 815 O O . VAL A 1 101 ? 14.575 -1.053 -12.350 1.00 81.06 101 VAL A O 1
ATOM 818 N N . ARG A 1 102 ? 14.920 1.126 -12.775 1.00 82.75 102 ARG A N 1
ATOM 819 C CA . ARG A 1 102 ? 14.011 1.593 -11.726 1.00 82.75 102 ARG A CA 1
ATOM 820 C C . ARG A 1 102 ? 12.583 1.480 -12.243 1.00 82.75 102 ARG A C 1
ATOM 822 O O . ARG A 1 102 ? 12.255 2.088 -13.257 1.00 82.75 102 ARG A O 1
ATOM 829 N N . VAL A 1 103 ? 11.748 0.731 -11.545 1.00 82.62 103 VAL A N 1
ATOM 830 C CA . VAL A 1 103 ? 10.337 0.548 -11.870 1.00 82.62 103 VAL A CA 1
ATOM 831 C C . VAL A 1 103 ? 9.516 1.108 -10.721 1.00 82.62 103 VAL A C 1
ATOM 833 O O . VAL A 1 103 ? 9.701 0.704 -9.573 1.00 82.62 103 VAL A O 1
ATOM 836 N N . SER A 1 104 ? 8.619 2.035 -11.041 1.00 82.81 104 SER A N 1
ATOM 837 C CA . SER A 1 104 ? 7.619 2.545 -10.107 1.00 82.81 104 SER A CA 1
ATOM 838 C C . SER A 1 104 ? 6.326 1.786 -10.365 1.00 82.81 104 SER A C 1
ATOM 840 O O . SER A 1 104 ? 5.821 1.771 -11.493 1.00 82.81 104 SER A O 1
ATOM 842 N N . MET A 1 105 ? 5.791 1.127 -9.346 1.00 82.25 105 MET A N 1
ATOM 843 C CA . MET A 1 105 ? 4.576 0.328 -9.460 1.00 82.25 105 MET A CA 1
ATOM 844 C C . MET A 1 105 ? 3.676 0.495 -8.252 1.00 82.25 105 MET A C 1
ATOM 846 O O . MET A 1 105 ? 4.119 0.778 -7.142 1.00 82.25 105 MET A O 1
ATOM 850 N N . THR A 1 106 ? 2.405 0.219 -8.475 1.00 82.56 106 THR A N 1
ATOM 851 C CA . THR A 1 106 ? 1.403 0.124 -7.428 1.00 82.56 106 THR A CA 1
ATOM 852 C C . THR A 1 106 ? 1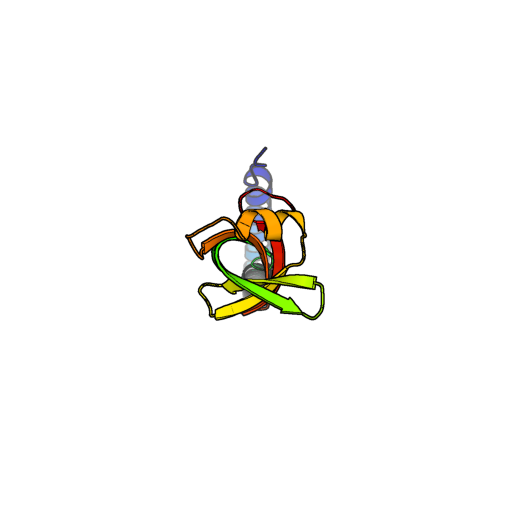.070 -1.349 -7.230 1.00 82.56 106 THR A C 1
ATOM 854 O O . THR A 1 106 ? 0.561 -2.012 -8.133 1.00 82.56 106 THR A O 1
ATOM 857 N N . GLY A 1 107 ? 1.442 -1.889 -6.070 1.00 77.81 107 GLY A N 1
ATOM 858 C CA . GLY A 1 107 ? 1.157 -3.262 -5.674 1.00 77.81 107 GLY A CA 1
ATOM 859 C C . GLY A 1 107 ? -0.126 -3.336 -4.858 1.00 77.81 107 GLY A C 1
ATOM 860 O O . GLY A 1 107 ? -0.268 -2.597 -3.879 1.00 77.81 107 GLY A O 1
ATOM 861 N N . TRP A 1 108 ? -1.020 -4.254 -5.227 1.00 77.69 108 TRP A N 1
ATOM 862 C CA . TRP A 1 108 ? -2.192 -4.587 -4.431 1.00 77.69 108 TRP A CA 1
ATOM 863 C C . TRP A 1 108 ? -1.951 -5.822 -3.579 1.00 77.69 108 TRP A C 1
ATOM 865 O O . TRP A 1 108 ? -1.597 -6.882 -4.102 1.00 77.69 108 TRP A O 1
ATOM 875 N N . TYR A 1 109 ? -2.152 -5.683 -2.273 1.00 69.50 109 TYR A N 1
ATOM 876 C CA . TYR A 1 109 ? -1.919 -6.744 -1.297 1.00 69.50 109 TYR A CA 1
ATOM 877 C C . TYR A 1 109 ? -3.233 -7.234 -0.698 1.00 69.50 109 TYR A C 1
ATOM 879 O O . TYR A 1 109 ? -4.114 -6.440 -0.386 1.00 69.50 109 TYR A O 1
ATOM 887 N N . ASP A 1 110 ? -3.330 -8.544 -0.499 1.00 62.75 110 ASP A N 1
ATOM 888 C CA . ASP A 1 110 ? -4.432 -9.202 0.193 1.00 62.75 110 ASP A CA 1
ATOM 889 C C . ASP A 1 110 ? -3.865 -9.998 1.374 1.00 62.75 110 ASP A C 1
ATOM 891 O O . ASP A 1 110 ? -3.007 -10.865 1.192 1.00 62.75 110 ASP A O 1
ATOM 895 N N . TYR A 1 111 ? -4.254 -9.637 2.599 1.00 63.88 111 TYR A N 1
ATOM 896 C CA . TYR A 1 111 ? -3.731 -10.227 3.844 1.00 63.88 111 TYR A CA 1
ATOM 897 C C . TYR A 1 111 ? -2.190 -10.341 3.898 1.00 63.88 111 TYR A C 1
ATOM 899 O O . TYR A 1 111 ? -1.631 -11.344 4.342 1.00 63.88 111 TYR A O 1
ATOM 907 N N . GLY A 1 112 ? -1.478 -9.319 3.409 1.00 61.66 112 GLY A N 1
ATOM 908 C CA . GLY A 1 112 ? -0.009 -9.287 3.381 1.00 61.66 112 GLY A CA 1
ATOM 909 C C . GLY A 1 112 ? 0.643 -10.078 2.240 1.00 61.66 112 GLY A C 1
ATOM 910 O O . GLY A 1 112 ? 1.868 -10.057 2.119 1.00 61.66 112 GLY A O 1
ATOM 911 N N . ARG A 1 113 ? -0.137 -10.730 1.370 1.00 63.34 113 ARG A N 1
ATOM 912 C CA . ARG A 1 113 ? 0.354 -11.381 0.147 1.00 63.34 113 ARG A CA 1
ATOM 913 C C . ARG A 1 113 ? 0.127 -10.482 -1.065 1.00 63.34 113 ARG A C 1
ATOM 915 O O . ARG A 1 113 ? -0.921 -9.860 -1.188 1.00 63.34 113 ARG A O 1
ATOM 922 N N . LEU A 1 114 ? 1.116 -10.397 -1.954 1.00 67.81 114 LEU A N 1
ATOM 923 C CA . LEU A 1 114 ? 0.996 -9.629 -3.195 1.00 67.81 114 LEU A CA 1
ATOM 924 C C . LEU A 1 114 ? -0.010 -10.328 -4.121 1.00 67.81 114 LEU A C 1
ATOM 926 O O . LEU A 1 114 ? 0.165 -11.502 -4.440 1.00 67.81 114 LEU A O 1
ATOM 930 N N . ARG A 1 115 ? -1.065 -9.618 -4.529 1.00 73.62 115 ARG A N 1
ATOM 931 C CA . ARG A 1 115 ? -2.126 -10.144 -5.402 1.00 73.62 115 ARG A CA 1
ATOM 932 C C . ARG A 1 115 ? -1.946 -9.697 -6.847 1.00 73.62 115 ARG A C 1
ATOM 934 O O . ARG A 1 115 ? -2.152 -10.481 -7.766 1.00 73.62 115 ARG A O 1
ATOM 941 N N . ALA A 1 116 ? -1.599 -8.429 -7.036 1.00 74.56 116 ALA A N 1
ATOM 942 C CA . ALA A 1 116 ? -1.405 -7.832 -8.347 1.00 74.56 116 ALA A CA 1
ATOM 943 C C . ALA A 1 116 ? -0.439 -6.651 -8.256 1.00 74.56 116 ALA A C 1
ATOM 945 O O . ALA A 1 116 ? -0.244 -6.072 -7.189 1.00 74.56 116 ALA A O 1
ATOM 946 N N . PHE A 1 117 ? 0.127 -6.264 -9.389 1.00 75.88 117 PHE A N 1
ATOM 947 C CA . PHE A 1 117 ? 0.916 -5.049 -9.543 1.00 75.88 117 PHE A CA 1
ATOM 948 C C . PHE A 1 117 ? 0.481 -4.343 -10.826 1.00 75.88 117 PHE A C 1
ATOM 950 O O . PHE A 1 117 ? 0.127 -4.980 -11.819 1.00 75.88 117 PHE A O 1
ATOM 957 N N . ARG A 1 118 ? 0.508 -3.015 -10.806 1.00 78.56 118 ARG A N 1
ATOM 958 C CA . ARG A 1 118 ? 0.415 -2.171 -11.995 1.00 78.56 118 ARG A CA 1
ATOM 959 C C . ARG A 1 118 ? 1.696 -1.373 -12.079 1.00 78.56 118 ARG A C 1
ATOM 961 O O . ARG A 1 118 ? 2.010 -0.618 -11.164 1.00 78.56 118 ARG A O 1
ATOM 968 N N . VAL A 1 119 ? 2.419 -1.554 -13.173 1.00 79.12 119 VAL A N 1
ATOM 969 C CA . VAL A 1 119 ? 3.591 -0.741 -13.487 1.00 79.12 119 VAL A CA 1
ATOM 970 C C . VAL A 1 119 ? 3.097 0.648 -13.885 1.00 79.12 119 VAL A C 1
ATOM 972 O O . VAL A 1 119 ? 2.272 0.761 -14.785 1.00 79.12 119 VAL A O 1
ATOM 975 N N . GLU A 1 120 ? 3.546 1.686 -13.181 1.00 81.31 120 GLU A N 1
ATOM 976 C CA . GLU A 1 120 ? 3.212 3.082 -13.497 1.00 81.31 120 GLU A CA 1
ATOM 977 C C . GLU A 1 120 ? 4.298 3.720 -14.366 1.00 81.31 120 GLU A C 1
ATOM 979 O O . GLU A 1 120 ? 4.000 4.478 -15.285 1.00 81.31 120 GLU A O 1
ATOM 984 N N . SER A 1 121 ? 5.571 3.420 -14.091 1.00 78.75 121 SER A N 1
ATOM 985 C CA . SER A 1 121 ? 6.683 3.891 -14.918 1.00 78.75 121 SER A CA 1
ATOM 986 C C . SER A 1 121 ? 7.902 2.982 -14.848 1.00 78.75 121 SER A C 1
ATOM 988 O O . SER A 1 121 ? 8.151 2.313 -13.844 1.00 78.75 121 SER A O 1
ATOM 990 N N . ILE A 1 122 ? 8.696 2.996 -15.915 1.00 77.69 122 ILE A N 1
ATOM 991 C CA . ILE A 1 122 ? 9.989 2.320 -16.006 1.00 77.69 122 ILE A CA 1
ATOM 992 C C . ILE A 1 122 ? 11.022 3.371 -16.420 1.00 77.69 122 ILE A C 1
ATOM 994 O O . ILE A 1 122 ? 10.908 3.982 -17.479 1.00 77.69 122 ILE A O 1
ATOM 998 N N . ASP A 1 123 ? 12.022 3.611 -15.572 1.00 76.25 123 ASP A N 1
ATOM 999 C CA . ASP A 1 123 ? 13.100 4.589 -15.789 1.00 76.25 123 ASP A CA 1
ATOM 1000 C C . ASP A 1 123 ? 12.578 6.007 -16.122 1.00 76.25 123 ASP A C 1
ATOM 1002 O O . ASP A 1 123 ? 13.130 6.731 -16.953 1.00 76.25 123 ASP A O 1
ATOM 1006 N N . GLY A 1 124 ? 11.456 6.383 -15.494 1.00 68.94 124 GLY A N 1
ATOM 1007 C CA . GLY A 1 124 ? 10.766 7.661 -15.701 1.00 68.94 124 GLY A CA 1
ATOM 1008 C C . GLY A 1 124 ? 9.852 7.722 -16.931 1.00 68.94 124 GLY A C 1
ATOM 1009 O O . GLY A 1 124 ? 9.193 8.738 -17.127 1.00 68.94 124 GLY A O 1
ATOM 1010 N N . VAL A 1 125 ? 9.775 6.659 -17.738 1.00 73.44 125 VAL A N 1
ATOM 1011 C CA . VAL A 1 125 ? 8.818 6.538 -18.851 1.00 73.44 125 VAL A CA 1
ATOM 1012 C C . VAL A 1 125 ? 7.523 5.934 -18.320 1.00 73.44 125 VAL A C 1
ATOM 1014 O O . VAL A 1 125 ? 7.541 4.816 -17.803 1.00 73.44 125 VAL A O 1
ATOM 1017 N N . SER A 1 126 ? 6.415 6.669 -18.413 1.00 69.94 126 SER A N 1
ATOM 1018 C CA . SER A 1 126 ? 5.087 6.171 -18.036 1.00 69.94 126 SER A CA 1
ATOM 1019 C C . SER A 1 126 ? 4.611 5.082 -18.997 1.00 69.94 126 SER A C 1
ATOM 1021 O O . SER A 1 126 ? 4.826 5.204 -20.205 1.00 69.94 126 SER A O 1
ATOM 1023 N N . GLN A 1 127 ? 3.970 4.043 -18.460 1.00 59.66 127 GLN A N 1
ATOM 1024 C CA . GLN A 1 127 ? 3.276 3.016 -19.245 1.00 59.66 127 GLN A CA 1
ATOM 1025 C C . GLN A 1 127 ? 1.777 3.285 -19.345 1.00 59.66 127 GLN A C 1
ATOM 1027 O O . GLN A 1 127 ? 1.210 3.838 -18.376 1.00 59.66 127 GLN A O 1
#

Radius of gyration: 24.05 Å; chains: 1; bounding box: 50×33×69 Å

Secondary structure (DSSP, 8-state):
-----HHHHHHHHHHHHHHHHHHHHH-HHHHHHHHHHHHHHHHHHHHHHTTEEEEEEEEEEEEEEETTEEEEEEE-TT--EEEE--HHHHHHHHT-S--EEEEEEEEEEETTEEEEEEEEEETTEE-

pLDDT: mean 77.44, std 9.38, range [47.16, 92.88]

Foldseek 3Di:
DPDDCVVVVVVVVVVLVVVLVVLCVVPVVRSVVSVVVVVVVVVVVVLVVVFKDKDWFKWFWDFDDDDPATWIWTAGPVGDTDIDGDPVVCVVCVPDPDRIWTWIWIFGDDSNHTDDIDTQDINPHGD

Sequence (127 aa):
MPVNPLPILIPLILVWGAIAFFLFRWRRWRGGLFVALSVAAFIVHIINTGVERRLDEQMTFRLVEVGDYHTLELTTSRGDRVKAGSPELVARLRSRTNHTVRVSMTGWYDYGRLRAFRVESIDGVSQ